Protein AF-A0A1Q3GU94-F1 (afdb_monomer_lite)

Foldseek 3Di:
DPPDPPDPPDPDPDDPVRVLVVVQKDKDWEAAVPDDIAIFIERPDKDYDHNFWIWYDHPVRDIGTDTRPPVPPPDDD

Structure (mmCIF, N/CA/C/O backbone):
data_AF-A0A1Q3GU94-F1
#
_entry.id   AF-A0A1Q3GU94-F1
#
loop_
_atom_site.group_PDB
_atom_site.id
_atom_site.type_symbol
_atom_site.label_atom_id
_atom_site.label_alt_id
_atom_site.label_comp_id
_atom_site.label_asym_id
_atom_site.label_entity_id
_atom_site.label_seq_id
_atom_site.pdbx_PDB_ins_code
_atom_site.Cartn_x
_atom_site.Cartn_y
_atom_site.Cartn_z
_atom_site.occupancy
_atom_site.B_iso_or_equiv
_atom_site.auth_seq_id
_atom_site.auth_comp_id
_atom_site.auth_asym_id
_atom_site.auth_atom_id
_atom_site.pdbx_PDB_model_num
ATOM 1 N N . MET A 1 1 ? 28.123 34.330 -6.834 1.00 44.97 1 MET A N 1
ATOM 2 C CA . MET A 1 1 ? 28.482 34.137 -5.411 1.00 44.97 1 MET A CA 1
ATOM 3 C C . MET A 1 1 ? 27.216 34.346 -4.581 1.00 44.97 1 MET A C 1
ATOM 5 O O . MET A 1 1 ? 26.918 35.464 -4.187 1.00 44.97 1 MET A O 1
ATOM 9 N N . PHE A 1 2 ? 26.399 33.300 -4.419 1.00 58.75 2 PHE A N 1
ATOM 10 C CA . PHE A 1 2 ? 25.121 33.390 -3.702 1.00 58.75 2 PHE A CA 1
ATOM 11 C C . PHE A 1 2 ? 25.384 33.375 -2.199 1.00 58.75 2 PHE A C 1
ATOM 13 O O . PHE A 1 2 ? 25.470 32.328 -1.567 1.00 58.75 2 PHE A O 1
ATOM 20 N N . LYS A 1 3 ? 25.568 34.565 -1.631 1.00 52.91 3 LYS A N 1
ATOM 21 C CA . LYS A 1 3 ? 25.786 34.777 -0.200 1.00 52.91 3 LYS A CA 1
ATOM 22 C C . LYS A 1 3 ? 24.438 34.872 0.532 1.00 52.91 3 LYS A C 1
ATOM 24 O O . LYS A 1 3 ? 24.214 35.808 1.287 1.00 52.91 3 LYS A O 1
ATOM 29 N N . SER A 1 4 ? 23.533 33.920 0.297 1.00 59.75 4 SER A N 1
ATOM 30 C CA . SER A 1 4 ? 22.321 33.782 1.110 1.00 59.75 4 SER A CA 1
ATOM 31 C C . SER A 1 4 ? 22.618 32.815 2.243 1.00 59.75 4 SER A C 1
ATOM 33 O O . SER A 1 4 ? 22.861 31.632 2.018 1.00 59.75 4 SER A O 1
ATOM 35 N N . LYS A 1 5 ? 22.648 33.336 3.471 1.00 57.47 5 LYS A N 1
ATOM 36 C CA . LYS A 1 5 ? 22.726 32.528 4.690 1.00 57.47 5 LYS A CA 1
ATOM 37 C C . LYS A 1 5 ? 21.441 31.700 4.794 1.00 57.47 5 LYS A C 1
ATOM 39 O O . LYS A 1 5 ? 20.441 32.187 5.312 1.00 57.47 5 LYS A O 1
ATOM 44 N N . PHE A 1 6 ? 21.459 30.474 4.273 1.00 59.97 6 PHE A N 1
ATOM 45 C CA . PHE A 1 6 ? 20.393 29.501 4.495 1.00 59.97 6 PHE A CA 1
ATOM 46 C C . PHE A 1 6 ? 20.347 29.176 5.988 1.00 59.97 6 PHE A C 1
ATOM 48 O O . PHE A 1 6 ? 21.222 28.502 6.524 1.00 59.97 6 PHE A O 1
ATOM 55 N N . ASN A 1 7 ? 19.352 29.731 6.671 1.00 59.00 7 ASN A N 1
ATOM 56 C CA . ASN A 1 7 ? 19.106 29.494 8.083 1.00 59.00 7 ASN A CA 1
ATOM 57 C C . ASN A 1 7 ? 18.082 28.357 8.175 1.00 59.00 7 ASN A C 1
ATOM 59 O O . ASN A 1 7 ? 16.880 28.590 8.051 1.00 59.00 7 ASN A O 1
ATOM 63 N N . PHE A 1 8 ? 18.555 27.117 8.327 1.00 55.59 8 PHE A N 1
ATOM 64 C CA . PHE A 1 8 ? 17.694 25.956 8.570 1.00 55.59 8 PHE A CA 1
ATOM 65 C C . PHE A 1 8 ? 17.175 26.005 10.011 1.00 55.59 8 PHE A C 1
ATOM 67 O O . PHE A 1 8 ? 17.653 25.310 10.904 1.00 55.59 8 PHE A O 1
ATOM 74 N N . ASN A 1 9 ? 16.214 26.891 10.254 1.00 57.31 9 ASN A N 1
ATOM 75 C CA . ASN A 1 9 ? 15.558 27.017 11.543 1.00 57.31 9 ASN A CA 1
ATOM 76 C C . ASN A 1 9 ? 14.509 25.898 11.640 1.00 57.31 9 ASN A C 1
ATOM 78 O O . ASN A 1 9 ? 13.422 26.025 11.085 1.00 57.31 9 ASN A O 1
ATOM 82 N N . LYS A 1 10 ? 14.861 24.820 12.353 1.00 56.75 10 LYS A N 1
ATOM 83 C CA . LYS A 1 10 ? 14.075 23.601 12.644 1.00 56.75 10 LYS A CA 1
ATOM 84 C C . LYS A 1 10 ? 14.224 22.468 11.625 1.00 56.75 10 LYS A C 1
ATOM 86 O O . LYS A 1 10 ? 13.528 22.392 10.616 1.00 56.75 10 LYS A O 1
ATOM 91 N N . VAL A 1 11 ? 15.063 21.500 11.992 1.00 55.00 11 VAL A N 1
ATOM 92 C CA . VAL A 1 11 ? 14.987 20.125 11.485 1.00 55.00 11 VAL A CA 1
ATOM 93 C C . VAL A 1 11 ? 13.724 19.501 12.078 1.00 55.00 11 VAL A C 1
ATOM 95 O O . VAL A 1 11 ? 13.746 18.928 13.164 1.00 55.00 11 VAL A O 1
ATOM 98 N N . THR A 1 12 ? 12.589 19.684 11.408 1.00 63.34 12 THR A N 1
ATOM 99 C CA . THR A 1 12 ? 11.369 18.952 11.756 1.00 63.34 12 THR A CA 1
ATOM 100 C C . THR A 1 12 ? 11.460 17.613 11.045 1.00 63.34 12 THR A C 1
ATOM 102 O O . THR A 1 12 ? 11.389 17.557 9.819 1.00 63.34 12 THR A O 1
ATOM 105 N N . ILE A 1 13 ? 11.696 16.539 11.799 1.00 63.47 13 ILE A N 1
ATOM 106 C CA . ILE A 1 13 ? 11.668 15.186 11.245 1.00 63.47 13 ILE A CA 1
ATOM 107 C C . ILE A 1 13 ? 10.218 14.917 10.840 1.00 63.47 13 ILE A C 1
ATOM 109 O O . ILE A 1 13 ? 9.348 14.764 11.694 1.00 63.47 13 ILE A O 1
ATOM 113 N N . LEU A 1 14 ? 9.963 14.925 9.533 1.00 60.78 14 LEU A N 1
ATOM 114 C CA . LEU A 1 14 ? 8.669 14.568 8.955 1.00 60.78 14 LEU A CA 1
ATOM 115 C C . LEU A 1 14 ? 8.289 13.159 9.417 1.00 60.78 14 LEU A C 1
ATOM 117 O O . LEU A 1 14 ? 9.149 12.271 9.450 1.00 60.78 14 LEU A O 1
ATOM 121 N N . SER A 1 15 ? 7.017 12.939 9.754 1.00 62.34 15 SER A N 1
ATOM 122 C CA . SER A 1 15 ? 6.534 11.591 10.067 1.00 62.34 15 SER A CA 1
ATOM 123 C C . SER A 1 15 ? 6.728 10.670 8.855 1.00 62.34 15 SER A C 1
ATOM 125 O O . SER A 1 15 ? 6.797 11.134 7.715 1.00 62.34 15 SER A O 1
ATOM 127 N N . LYS A 1 16 ? 6.836 9.352 9.073 1.00 61.28 16 LYS A N 1
ATOM 128 C CA . LYS A 1 16 ? 7.036 8.382 7.977 1.00 61.28 16 LYS A CA 1
ATOM 129 C C . LYS A 1 16 ? 5.982 8.525 6.872 1.00 61.28 16 LYS A C 1
ATOM 131 O O . LYS A 1 16 ? 6.320 8.380 5.702 1.00 61.28 16 LYS A O 1
ATOM 136 N N . ASP A 1 17 ? 4.753 8.874 7.237 1.00 58.41 17 ASP A N 1
ATOM 137 C CA . ASP A 1 17 ? 3.655 9.072 6.289 1.00 58.41 17 ASP A CA 1
ATOM 138 C C . ASP A 1 17 ? 3.830 10.357 5.471 1.00 58.41 17 ASP A C 1
ATOM 140 O O . ASP A 1 17 ? 3.683 10.341 4.251 1.00 58.41 17 ASP A O 1
ATOM 144 N N . GLN A 1 18 ? 4.275 11.449 6.103 1.00 60.69 18 GLN A N 1
ATOM 145 C CA . GLN A 1 18 ? 4.616 12.688 5.393 1.00 60.69 18 GLN A CA 1
ATOM 146 C C . GLN A 1 18 ? 5.808 12.493 4.447 1.00 60.69 18 GLN A C 1
ATOM 148 O O . GLN A 1 18 ? 5.832 13.045 3.350 1.00 60.69 18 GLN A O 1
ATOM 153 N N . GLN A 1 19 ? 6.787 11.673 4.836 1.00 63.53 19 GLN A N 1
ATOM 154 C CA . GLN A 1 19 ? 7.910 11.322 3.965 1.00 63.53 19 GLN A CA 1
ATOM 155 C C . GLN A 1 19 ? 7.461 10.495 2.755 1.00 63.53 19 GLN A C 1
ATOM 157 O O . GLN A 1 19 ? 7.981 10.706 1.662 1.00 63.53 19 GLN A O 1
ATOM 162 N N . ARG A 1 20 ? 6.488 9.587 2.919 1.00 58.91 20 ARG A N 1
ATOM 163 C CA . ARG A 1 20 ? 5.912 8.808 1.809 1.00 58.91 20 ARG A CA 1
ATOM 164 C C . ARG A 1 20 ? 5.154 9.692 0.821 1.00 58.91 20 ARG A C 1
ATOM 166 O O . ARG A 1 20 ? 5.359 9.542 -0.380 1.00 58.91 20 ARG A O 1
ATOM 173 N N . MET A 1 21 ? 4.390 10.668 1.317 1.00 59.81 21 MET A N 1
ATOM 174 C CA . MET A 1 21 ? 3.719 11.664 0.472 1.00 59.81 21 MET A CA 1
ATOM 175 C C . MET A 1 21 ? 4.713 12.516 -0.331 1.00 59.81 21 MET A C 1
ATOM 177 O O . MET A 1 21 ? 4.502 12.769 -1.512 1.00 59.81 21 MET A O 1
ATOM 181 N N . ILE A 1 22 ? 5.832 12.924 0.279 1.00 58.97 22 ILE A N 1
ATOM 182 C CA . ILE A 1 22 ? 6.881 13.704 -0.404 1.00 58.97 22 ILE A CA 1
ATOM 183 C C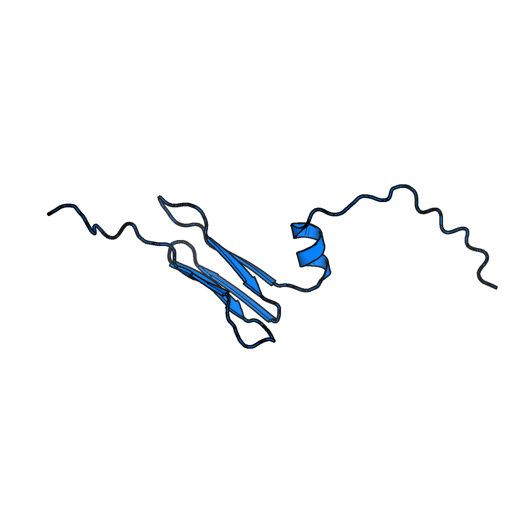 . ILE A 1 22 ? 7.647 12.857 -1.431 1.00 58.97 22 ILE A C 1
ATOM 185 O O . ILE A 1 22 ? 8.123 13.388 -2.433 1.00 58.97 22 ILE A O 1
ATOM 189 N N . LYS A 1 23 ? 7.762 11.542 -1.208 1.00 58.75 23 LYS A N 1
ATOM 190 C CA . LYS A 1 23 ? 8.462 10.621 -2.115 1.00 58.75 23 LYS A CA 1
ATOM 191 C C . LYS A 1 23 ? 7.674 10.311 -3.398 1.00 58.75 23 LYS A C 1
ATOM 193 O O . LYS A 1 23 ? 8.238 9.698 -4.295 1.00 58.75 23 LYS A O 1
ATOM 198 N N . GLY A 1 24 ? 6.426 10.777 -3.508 1.00 54.38 24 GLY A N 1
ATOM 199 C CA . GLY A 1 24 ? 5.596 10.619 -4.705 1.00 54.38 24 GLY A CA 1
ATOM 200 C C . GLY A 1 24 ? 4.705 9.378 -4.703 1.00 54.38 24 GLY A C 1
ATOM 201 O O . GLY A 1 24 ? 4.166 9.038 -5.747 1.00 54.38 24 GLY A O 1
ATOM 202 N N . GLY A 1 25 ? 4.530 8.717 -3.555 1.00 63.53 25 GLY A N 1
ATOM 203 C CA . GLY A 1 25 ? 3.595 7.600 -3.439 1.00 63.53 25 GLY A CA 1
ATOM 204 C C . GLY A 1 25 ? 2.147 8.087 -3.384 1.00 63.53 25 GLY A C 1
ATOM 205 O O . GLY A 1 25 ? 1.828 9.041 -2.670 1.00 63.53 25 GLY A O 1
ATOM 206 N N . SER A 1 26 ? 1.265 7.414 -4.114 1.00 72.06 26 SER A N 1
ATOM 207 C CA . SER A 1 26 ? -0.176 7.529 -3.940 1.00 72.06 26 SER A CA 1
ATOM 208 C C . SER A 1 26 ? -0.602 6.615 -2.783 1.00 72.06 26 SER A C 1
ATOM 210 O O . SER A 1 26 ? -0.053 5.530 -2.573 1.00 72.06 26 SER A O 1
ATOM 212 N N . THR A 1 27 ? -1.556 7.066 -1.976 1.00 80.06 27 THR A N 1
ATOM 213 C CA . THR A 1 27 ? -2.129 6.270 -0.884 1.00 80.06 27 THR A CA 1
ATOM 214 C C . THR A 1 27 ? -3.637 6.315 -0.992 1.00 80.06 27 THR A C 1
ATOM 216 O O . THR A 1 27 ? -4.204 7.401 -1.112 1.00 80.06 27 THR A O 1
ATOM 219 N N . ALA A 1 28 ? -4.274 5.153 -0.905 1.00 82.38 28 ALA A N 1
ATOM 220 C CA . ALA A 1 28 ? -5.722 5.032 -0.856 1.00 82.38 28 ALA A CA 1
ATOM 221 C C . ALA A 1 28 ? -6.139 4.418 0.478 1.00 82.38 28 ALA A C 1
ATOM 223 O O . ALA A 1 28 ? -5.550 3.437 0.939 1.00 82.38 28 ALA A O 1
ATOM 224 N N . ILE A 1 29 ? -7.152 5.019 1.091 1.00 85.06 29 ILE A N 1
ATOM 225 C CA . ILE A 1 29 ? -7.768 4.544 2.326 1.00 85.06 29 ILE A CA 1
ATOM 226 C C . ILE A 1 29 ? -9.211 4.224 1.974 1.00 85.06 29 ILE A C 1
ATOM 228 O O . ILE A 1 29 ? -9.900 5.086 1.434 1.00 85.06 29 ILE A O 1
ATOM 232 N N . ALA A 1 30 ? -9.631 2.992 2.241 1.00 84.19 30 ALA A N 1
ATOM 233 C CA . ALA A 1 30 ? -11.025 2.595 2.128 1.00 84.19 30 ALA A CA 1
ATOM 234 C C . ALA A 1 30 ? -11.577 2.331 3.527 1.00 84.19 30 ALA A C 1
ATOM 236 O O . ALA A 1 30 ? -10.996 1.559 4.304 1.00 84.19 30 ALA A O 1
ATOM 237 N N . GLU A 1 31 ? -12.694 2.981 3.837 1.00 86.38 31 GLU A N 1
ATOM 238 C CA . GLU A 1 31 ? -13.430 2.738 5.071 1.00 86.38 31 GLU A CA 1
ATOM 239 C C . GLU A 1 31 ? -14.209 1.426 4.926 1.00 86.38 31 GLU A C 1
ATOM 241 O O . GLU A 1 31 ? -14.856 1.181 3.908 1.00 86.38 31 GLU A O 1
ATOM 246 N N . CYS A 1 32 ? -14.123 0.555 5.929 1.00 82.31 32 CYS A N 1
ATOM 247 C CA . CYS A 1 32 ? -14.803 -0.736 5.920 1.00 82.31 32 CYS A CA 1
ATOM 248 C C . CYS A 1 32 ? -15.817 -0.785 7.066 1.00 82.31 32 CYS A C 1
ATOM 250 O O . CYS A 1 32 ? -15.425 -0.836 8.234 1.00 82.31 32 CYS A O 1
ATOM 252 N N . ASP A 1 33 ? -17.112 -0.822 6.755 1.00 77.12 33 ASP A N 1
ATOM 253 C CA . ASP A 1 33 ? -18.177 -0.873 7.755 1.00 77.12 33 ASP A CA 1
ATOM 254 C C . ASP A 1 33 ? -18.025 -2.119 8.643 1.00 77.12 33 ASP A C 1
ATOM 256 O O . ASP A 1 33 ? -18.034 -3.264 8.186 1.00 77.12 33 ASP A O 1
ATOM 260 N N . GLY A 1 34 ? -17.847 -1.892 9.947 1.00 68.56 34 GLY A N 1
ATOM 261 C CA . GLY A 1 34 ? -17.690 -2.954 10.946 1.00 68.56 34 GLY A CA 1
ATOM 262 C C . GLY A 1 34 ? -16.290 -3.576 11.047 1.00 68.56 34 GLY A C 1
ATOM 263 O O . GLY A 1 34 ? -16.109 -4.514 11.824 1.00 68.56 34 GLY A O 1
ATOM 264 N N . SER A 1 35 ? -15.286 -3.065 10.327 1.00 72.12 35 SER A N 1
ATOM 265 C CA . SER A 1 35 ? -13.889 -3.506 10.458 1.00 72.12 35 SER A CA 1
ATOM 266 C C . SER A 1 35 ? -12.906 -2.329 10.445 1.00 72.12 35 SER A C 1
ATOM 268 O O . SER A 1 35 ? -13.297 -1.167 10.398 1.00 72.12 35 SER A O 1
ATOM 270 N N . LYS A 1 36 ? -11.607 -2.610 10.608 1.00 78.94 36 LYS A N 1
ATOM 271 C CA . LYS A 1 36 ? -10.583 -1.556 10.561 1.00 78.94 36 LYS A CA 1
ATOM 272 C C . LYS A 1 36 ? -10.435 -1.055 9.118 1.00 78.94 36 LYS A C 1
ATOM 274 O O . LYS A 1 36 ? -10.448 -1.896 8.219 1.00 78.94 36 LYS A O 1
ATOM 279 N N . PRO A 1 37 ? -10.231 0.257 8.902 1.00 80.94 37 PRO A N 1
ATOM 280 C CA . PRO A 1 37 ? -9.996 0.794 7.568 1.00 80.94 37 PRO A CA 1
ATOM 281 C C . PRO A 1 37 ? -8.763 0.136 6.953 1.00 80.94 37 PRO A C 1
ATOM 283 O O . PRO A 1 37 ? -7.767 -0.138 7.640 1.00 80.94 37 PRO A O 1
ATOM 286 N N . VAL A 1 38 ? -8.835 -0.131 5.653 1.00 84.81 38 VAL A N 1
ATOM 287 C CA . VAL A 1 38 ? -7.724 -0.714 4.902 1.00 84.81 38 VAL A CA 1
ATOM 288 C C . VAL A 1 38 ? -6.968 0.390 4.179 1.00 84.81 38 VAL A C 1
ATOM 290 O O . VAL A 1 38 ? -7.552 1.306 3.606 1.00 84.81 38 VAL A O 1
ATOM 293 N N . ILE A 1 39 ? -5.640 0.313 4.247 1.00 86.50 39 ILE A N 1
ATOM 294 C CA . ILE A 1 39 ? -4.740 1.323 3.687 1.00 86.50 39 ILE A CA 1
ATOM 295 C C . ILE A 1 39 ? -3.852 0.643 2.661 1.00 86.50 39 ILE A C 1
ATOM 297 O O . ILE A 1 39 ? -3.093 -0.259 3.028 1.00 86.50 39 ILE A O 1
ATOM 301 N N . CYS A 1 40 ? -3.914 1.105 1.420 1.00 86.00 40 CYS A N 1
ATOM 302 C CA . CYS A 1 40 ? -3.059 0.652 0.334 1.00 86.00 40 CYS A CA 1
ATOM 303 C C . CYS A 1 40 ? -2.042 1.736 -0.011 1.00 86.00 40 CYS A C 1
ATOM 305 O O . CYS A 1 40 ? -2.306 2.936 0.132 1.00 86.00 40 CYS A O 1
ATOM 307 N N . SER A 1 41 ? -0.850 1.324 -0.426 1.00 85.06 41 SER A N 1
ATOM 308 C CA . SER A 1 41 ? 0.234 2.225 -0.825 1.00 85.06 41 SER A CA 1
ATOM 309 C C . SER A 1 41 ? 0.852 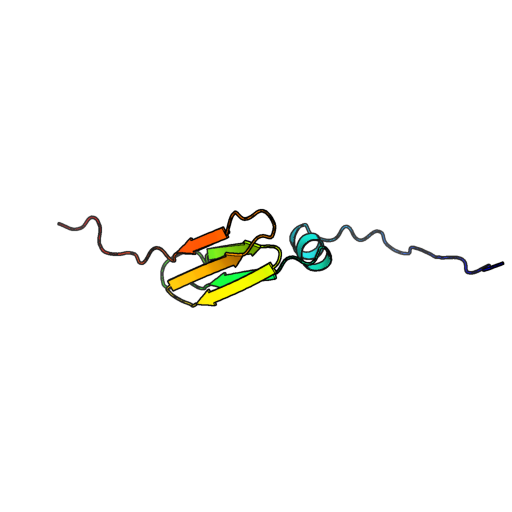1.772 -2.141 1.00 85.06 41 SER A C 1
ATOM 311 O O . SER A 1 41 ? 1.122 0.589 -2.309 1.00 85.06 41 SER A O 1
ATOM 313 N N . GLY A 1 42 ? 1.106 2.705 -3.056 1.00 80.75 42 GLY A N 1
ATOM 314 C CA . GLY A 1 42 ? 1.806 2.411 -4.307 1.00 80.75 42 GLY A CA 1
ATOM 315 C C . GLY A 1 42 ? 2.333 3.670 -4.977 1.00 80.75 42 GLY A C 1
ATOM 316 O O . GLY A 1 42 ? 1.959 4.786 -4.626 1.00 80.75 42 GLY A O 1
ATOM 317 N N . ASP A 1 43 ? 3.221 3.489 -5.942 1.00 78.62 43 ASP A N 1
ATOM 318 C CA . ASP A 1 43 ? 3.962 4.596 -6.550 1.00 78.62 43 ASP A CA 1
ATOM 319 C C . ASP A 1 43 ? 3.268 5.220 -7.773 1.00 78.62 43 ASP A C 1
ATOM 321 O O . ASP A 1 43 ? 3.605 6.334 -8.164 1.00 78.62 43 ASP A O 1
ATOM 325 N N . ILE A 1 44 ? 2.311 4.524 -8.399 1.00 79.88 44 ILE A N 1
ATOM 326 C CA . ILE A 1 44 ? 1.711 4.959 -9.673 1.00 79.88 44 ILE A CA 1
ATOM 327 C C . ILE A 1 44 ? 0.323 5.558 -9.467 1.00 79.88 44 ILE A C 1
ATOM 329 O O . ILE A 1 44 ? 0.069 6.713 -9.802 1.00 79.88 44 ILE A O 1
ATOM 333 N N . SER A 1 45 ? -0.608 4.745 -8.980 1.00 82.81 45 SER A N 1
ATOM 334 C CA . SER A 1 45 ? -2.019 5.112 -8.887 1.00 82.81 45 SER A CA 1
ATOM 335 C C . SER A 1 45 ? -2.683 4.307 -7.792 1.00 82.81 45 SER A C 1
ATOM 337 O O . SER A 1 45 ? -2.466 3.099 -7.718 1.00 82.81 45 SER A O 1
ATOM 339 N N . CYS A 1 46 ? -3.531 4.953 -7.005 1.00 82.38 46 CYS A N 1
ATOM 340 C CA . CYS A 1 46 ? -4.298 4.297 -5.964 1.00 82.38 46 CYS A CA 1
ATOM 341 C C . CYS A 1 46 ? -5.785 4.588 -6.114 1.00 82.38 46 CYS A C 1
ATOM 343 O O . CYS A 1 46 ? -6.185 5.732 -6.319 1.00 82.38 46 CYS A O 1
ATOM 345 N N . GLU A 1 47 ? -6.588 3.543 -5.969 1.00 84.50 47 GLU A N 1
ATOM 346 C CA . GLU A 1 47 ? -8.042 3.585 -5.974 1.00 84.50 47 GLU A CA 1
ATOM 347 C C . GLU A 1 47 ? -8.543 2.990 -4.651 1.00 84.50 47 GLU A C 1
ATOM 349 O O . GLU A 1 47 ? -8.053 1.957 -4.191 1.00 84.50 47 GLU A O 1
ATOM 354 N N . ALA A 1 48 ? -9.500 3.658 -4.012 1.00 86.62 48 ALA A N 1
ATOM 355 C CA . ALA A 1 48 ? -10.213 3.146 -2.846 1.00 86.62 48 ALA A CA 1
ATOM 356 C C . ALA A 1 48 ? -11.710 3.209 -3.106 1.00 86.62 48 ALA A C 1
ATOM 358 O O . ALA A 1 48 ? -12.213 4.178 -3.676 1.00 86.62 48 ALA A O 1
ATOM 359 N N . GLN A 1 49 ? -12.405 2.178 -2.645 1.00 84.00 49 GLN A N 1
ATOM 360 C CA . GLN A 1 49 ? -13.849 2.131 -2.625 1.00 84.00 49 GLN A CA 1
ATOM 361 C C . GLN A 1 49 ? -14.309 1.658 -1.250 1.00 84.00 49 GLN A C 1
ATOM 363 O O . GLN A 1 49 ? -13.969 0.555 -0.808 1.00 84.00 49 GLN A O 1
ATOM 368 N N . ASP A 1 50 ? -15.095 2.504 -0.587 1.00 81.88 50 ASP A N 1
ATOM 369 C CA . ASP A 1 50 ? -15.653 2.207 0.729 1.00 81.88 50 ASP A CA 1
ATOM 370 C C . ASP A 1 50 ? -16.448 0.897 0.694 1.00 81.88 50 ASP A C 1
ATOM 372 O O . ASP A 1 50 ? -17.110 0.570 -0.296 1.00 81.88 50 ASP A O 1
ATOM 376 N N . ASN A 1 51 ? -16.344 0.121 1.773 1.00 79.75 51 ASN A N 1
ATOM 377 C CA . ASN A 1 51 ? -16.929 -1.210 1.949 1.00 79.75 51 ASN A CA 1
ATOM 378 C C . ASN A 1 51 ? -16.438 -2.310 0.996 1.00 79.75 51 ASN A C 1
ATOM 380 O O . ASN A 1 51 ? -16.854 -3.460 1.134 1.00 79.75 51 ASN A O 1
ATOM 384 N N . VAL A 1 52 ? -15.527 -1.998 0.072 1.00 85.00 52 VAL A N 1
ATOM 385 C CA . VAL A 1 52 ? -14.942 -2.961 -0.871 1.00 85.00 52 VAL A CA 1
ATOM 386 C C . VAL A 1 52 ? -13.461 -3.163 -0.578 1.00 85.00 52 VAL A C 1
ATOM 388 O O . VAL A 1 52 ? -13.011 -4.299 -0.418 1.00 85.00 52 VAL A O 1
ATOM 391 N N . GLY A 1 53 ? -12.699 -2.075 -0.468 1.00 86.81 53 GLY A N 1
ATOM 392 C CA . GLY A 1 53 ? -11.265 -2.104 -0.217 1.00 86.81 53 GLY A CA 1
ATOM 393 C C . GLY A 1 53 ? -10.489 -1.072 -1.027 1.00 86.81 53 GLY A C 1
ATOM 394 O O . GLY A 1 53 ? -11.052 -0.144 -1.603 1.00 86.81 53 GLY A O 1
ATOM 395 N N . CYS A 1 54 ? -9.174 -1.237 -1.073 1.00 88.19 54 CYS 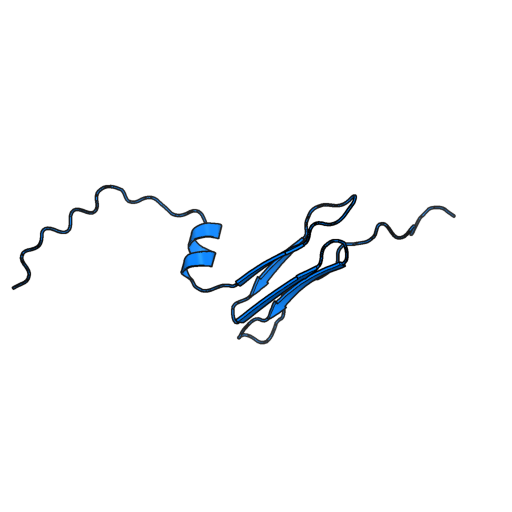A N 1
ATOM 396 C CA . CYS A 1 54 ? -8.264 -0.380 -1.816 1.00 88.19 54 CYS A CA 1
ATOM 397 C C . CYS A 1 54 ? -7.331 -1.198 -2.714 1.00 88.19 54 CYS A C 1
ATOM 399 O O . CYS A 1 54 ? -7.045 -2.370 -2.453 1.00 88.19 54 CYS A O 1
ATOM 401 N N . VAL A 1 55 ? -6.835 -0.560 -3.771 1.00 87.00 55 VAL A N 1
ATOM 402 C CA . VAL A 1 55 ? -5.779 -1.085 -4.632 1.00 87.00 55 VAL A CA 1
ATOM 403 C C . VAL A 1 55 ? -4.830 0.032 -5.030 1.00 87.00 55 VAL A C 1
ATOM 405 O O . VAL A 1 55 ? -5.246 1.118 -5.427 1.00 87.00 55 VAL A O 1
ATOM 408 N N . CYS A 1 56 ? -3.539 -0.239 -4.930 1.00 88.38 56 CYS A N 1
ATOM 409 C CA . CYS A 1 56 ? -2.484 0.667 -5.332 1.00 88.38 56 CYS A CA 1
ATOM 410 C C . CYS A 1 56 ? -1.526 -0.034 -6.284 1.00 88.38 56 CYS A C 1
ATOM 412 O O . CYS A 1 56 ? -1.008 -1.101 -5.971 1.00 88.38 56 CYS A O 1
ATOM 414 N N . LYS A 1 57 ? -1.273 0.592 -7.433 1.00 85.00 57 LYS A N 1
ATOM 415 C CA . LYS A 1 57 ? -0.308 0.112 -8.418 1.00 85.00 57 LYS A CA 1
ATOM 416 C C . LYS A 1 57 ? 1.091 0.578 -8.070 1.00 85.00 57 LYS A C 1
ATOM 418 O O . LYS A 1 57 ? 1.316 1.774 -7.854 1.00 85.00 57 LYS A O 1
ATOM 423 N N . ASP A 1 58 ? 2.023 -0.362 -8.080 1.00 80.62 58 ASP A N 1
ATOM 424 C CA . ASP A 1 58 ? 3.440 -0.102 -7.856 1.00 80.62 58 ASP A CA 1
ATOM 425 C C . ASP A 1 58 ? 4.222 -0.206 -9.170 1.00 80.62 58 ASP A C 1
ATOM 427 O O . ASP A 1 58 ? 3.940 -1.040 -10.032 1.00 80.62 58 ASP A O 1
ATOM 431 N N . SER A 1 59 ? 5.244 0.634 -9.324 1.00 74.06 59 SER A N 1
ATOM 432 C CA . SER A 1 59 ? 6.146 0.591 -10.483 1.00 74.06 59 SER A CA 1
ATOM 433 C C . SER A 1 59 ? 7.002 -0.676 -10.541 1.00 74.06 59 SER A C 1
ATOM 435 O O . SER A 1 59 ? 7.487 -1.056 -11.607 1.00 74.06 59 SER A O 1
ATOM 437 N N . SER A 1 60 ? 7.121 -1.363 -9.408 1.00 74.19 60 SER A N 1
ATOM 438 C CA . SER A 1 60 ? 7.821 -2.634 -9.239 1.00 74.19 60 SER A CA 1
ATOM 439 C C . SER A 1 60 ? 6.980 -3.842 -9.679 1.00 74.19 60 SER A C 1
ATOM 441 O O . SER A 1 60 ? 7.477 -4.967 -9.662 1.00 74.19 60 SER A O 1
ATOM 443 N N . GLY A 1 61 ? 5.714 -3.628 -10.065 1.00 67.81 61 GLY A N 1
ATOM 444 C CA . GLY A 1 61 ? 4.794 -4.662 -10.550 1.00 67.81 61 GLY A CA 1
ATOM 445 C C . GLY A 1 61 ? 4.072 -5.462 -9.460 1.00 67.81 61 GLY A C 1
ATOM 446 O O . GLY A 1 61 ? 3.306 -6.365 -9.788 1.00 67.81 61 GLY A O 1
ATOM 447 N N . ALA A 1 62 ? 4.302 -5.151 -8.182 1.00 77.44 62 ALA A N 1
ATOM 448 C CA . ALA A 1 62 ? 3.579 -5.742 -7.060 1.00 77.44 62 ALA A CA 1
ATOM 449 C C . ALA A 1 62 ? 2.521 -4.757 -6.551 1.00 77.44 62 ALA A C 1
ATOM 451 O O . ALA A 1 62 ? 2.839 -3.841 -5.798 1.00 77.44 62 ALA A O 1
ATOM 452 N N . ASP A 1 63 ? 1.274 -4.948 -6.973 1.00 83.38 63 ASP A N 1
ATOM 453 C CA . ASP A 1 63 ? 0.160 -4.106 -6.538 1.00 83.38 63 ASP A CA 1
ATOM 454 C C . ASP A 1 63 ? -0.188 -4.379 -5.062 1.00 83.38 63 ASP A C 1
ATOM 456 O O . ASP A 1 63 ? -0.318 -5.533 -4.641 1.00 83.38 63 ASP A O 1
ATOM 460 N N . ASP A 1 64 ? -0.372 -3.320 -4.269 1.00 83.88 64 ASP A N 1
ATOM 461 C CA . ASP A 1 64 ? -0.880 -3.414 -2.896 1.00 83.88 64 ASP A C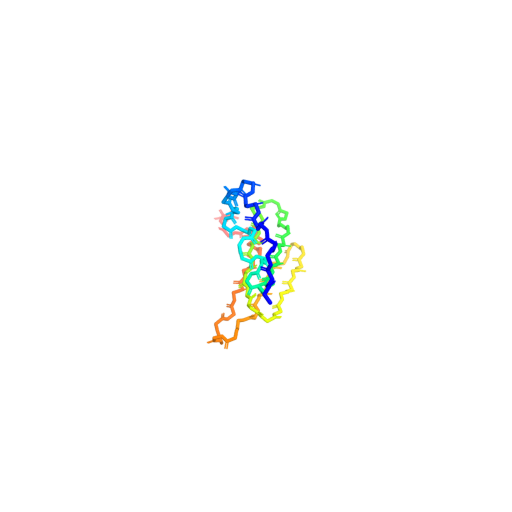A 1
ATOM 462 C C . ASP A 1 64 ? -2.409 -3.359 -2.942 1.00 83.88 64 ASP A C 1
ATOM 464 O O . ASP A 1 64 ? -3.006 -2.287 -3.062 1.00 83.88 64 ASP A O 1
ATOM 468 N N . ALA A 1 65 ? -3.044 -4.530 -2.895 1.00 84.38 65 ALA A N 1
ATOM 469 C CA . ALA A 1 65 ? -4.494 -4.682 -2.887 1.00 84.38 65 ALA A CA 1
ATOM 470 C C . ALA A 1 65 ? -4.965 -5.213 -1.530 1.00 84.38 65 ALA A C 1
ATOM 472 O O . ALA A 1 65 ? -4.514 -6.263 -1.067 1.00 84.38 65 ALA A O 1
ATOM 473 N N . LYS A 1 66 ? -5.908 -4.510 -0.900 1.00 86.62 66 LYS A N 1
ATOM 474 C CA . LYS A 1 66 ? -6.531 -4.931 0.359 1.00 86.62 66 LYS A CA 1
ATOM 475 C C . LYS A 1 66 ? -8.030 -4.820 0.239 1.00 86.62 66 LYS A C 1
ATOM 477 O O . LYS A 1 66 ? -8.564 -3.743 0.010 1.00 86.62 66 LYS A O 1
ATOM 482 N N . THR A 1 67 ? -8.715 -5.930 0.444 1.00 85.31 67 THR A N 1
ATOM 483 C CA . THR A 1 67 ? -10.172 -5.958 0.485 1.00 85.31 67 THR A CA 1
ATOM 484 C C . THR A 1 67 ? -10.654 -5.675 1.897 1.00 85.31 67 THR A C 1
ATOM 486 O O . THR A 1 67 ? -10.094 -6.205 2.862 1.00 85.31 67 THR A O 1
ATOM 489 N N . CYS A 1 68 ? -11.732 -4.907 2.022 1.00 83.94 68 CYS A N 1
ATOM 490 C CA . CYS A 1 68 ? -12.553 -4.954 3.216 1.00 83.94 68 CYS A CA 1
ATOM 491 C C . CYS A 1 68 ? -13.010 -6.403 3.363 1.00 83.94 68 CYS A C 1
ATOM 493 O O . CYS A 1 68 ? -13.720 -6.930 2.505 1.00 83.94 68 CYS A O 1
ATOM 495 N N . ALA A 1 69 ? -12.564 -7.079 4.420 1.00 69.38 69 ALA A N 1
ATOM 496 C CA . ALA A 1 69 ? -13.215 -8.308 4.813 1.00 69.38 69 ALA A CA 1
ATOM 497 C C . ALA A 1 69 ? -14.622 -7.886 5.230 1.00 69.38 69 ALA A C 1
ATOM 499 O O . ALA A 1 69 ? -14.827 -7.466 6.369 1.00 69.38 69 ALA A O 1
ATOM 500 N N . LEU A 1 70 ? -15.590 -7.962 4.306 1.00 58.41 70 LEU A N 1
ATOM 501 C CA . LEU A 1 70 ? -16.967 -8.099 4.736 1.00 58.41 70 LEU A CA 1
ATOM 502 C C . LEU A 1 70 ? -16.911 -9.223 5.757 1.00 58.41 70 LEU A C 1
ATOM 504 O O . LEU A 1 70 ? -16.374 -10.299 5.459 1.00 58.41 70 LEU A O 1
ATOM 508 N N . ALA A 1 71 ? -17.411 -8.955 6.958 1.00 51.88 71 ALA A N 1
ATOM 509 C CA . ALA A 1 71 ? -17.778 -9.980 7.913 1.00 51.88 71 ALA A CA 1
ATOM 510 C C . ALA A 1 71 ? -18.888 -10.828 7.271 1.00 51.88 71 ALA A C 1
ATOM 512 O O . ALA A 1 71 ? -20.046 -10.813 7.669 1.00 51.88 71 ALA A O 1
ATOM 513 N N . THR A 1 72 ? -18.545 -11.527 6.196 1.00 47.09 72 THR A N 1
ATOM 514 C CA . THR A 1 72 ? -19.331 -12.576 5.604 1.00 47.09 72 THR A CA 1
ATOM 515 C C . THR A 1 72 ? -19.277 -13.627 6.679 1.00 47.09 72 THR A C 1
ATOM 517 O O . THR A 1 72 ? -18.200 -14.148 6.959 1.00 47.09 72 THR A O 1
ATOM 520 N N . LEU A 1 73 ? -20.411 -13.803 7.351 1.00 49.62 73 LEU A N 1
ATOM 521 C CA . LEU A 1 73 ? -20.789 -14.932 8.184 1.00 49.62 73 LEU A CA 1
ATOM 522 C C . LEU A 1 73 ? -20.046 -16.221 7.777 1.00 49.62 73 LEU A C 1
ATOM 524 O O . LEU A 1 73 ? -20.580 -17.072 7.074 1.00 49.62 73 LEU A O 1
ATOM 528 N N . ALA 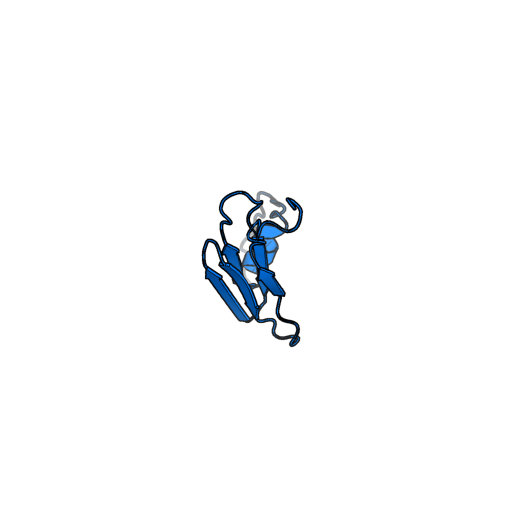A 1 74 ? -18.810 -16.380 8.227 1.00 46.44 74 ALA A N 1
ATOM 529 C CA . ALA A 1 74 ? -18.019 -17.587 8.088 1.00 46.44 74 ALA A CA 1
ATOM 530 C C . ALA A 1 74 ? -17.801 -18.094 9.511 1.00 46.44 74 ALA A C 1
ATOM 532 O O . ALA A 1 74 ? -16.713 -17.978 10.066 1.00 46.44 74 ALA A O 1
ATOM 533 N N . GLY A 1 75 ? -18.886 -18.553 10.145 1.00 42.28 75 GLY A N 1
ATOM 534 C CA . GLY A 1 75 ? -18.792 -19.135 11.485 1.00 42.28 75 GLY A CA 1
ATOM 535 C C . GLY A 1 75 ? -20.041 -19.127 12.365 1.00 42.28 75 GLY A C 1
ATOM 536 O O . GLY A 1 75 ? -19.889 -19.308 13.567 1.00 42.28 75 GLY A O 1
ATOM 537 N N . VAL A 1 76 ? -21.251 -18.925 11.832 1.00 42.78 76 VAL A N 1
ATOM 538 C CA . VAL A 1 76 ? -22.484 -19.257 12.571 1.00 42.78 76 VAL A CA 1
ATOM 539 C C . VAL A 1 76 ? -23.317 -20.215 11.725 1.00 42.78 76 VAL A C 1
ATOM 541 O O . VAL A 1 76 ? -24.240 -19.798 11.033 1.00 42.78 76 VAL A O 1
ATOM 544 N N . PHE A 1 77 ? -22.935 -21.489 11.747 1.00 40.94 77 PHE A N 1
ATOM 545 C CA . PHE A 1 77 ? -23.816 -22.636 11.533 1.00 40.94 77 PHE A CA 1
ATOM 546 C C . PHE A 1 77 ? -23.372 -23.746 12.480 1.00 40.94 77 PHE A C 1
ATOM 548 O O . PHE A 1 77 ? -22.140 -23.923 12.621 1.00 40.94 77 PHE A O 1
#

Sequence (77 aa):
MFKSKFNFNKVTILSKDQQRMIKGGSTAIAECDGSKPVICSGDISCEAQDNVGCVCKDSSGADDAKTCALATLAGVF

Secondary structure (DSSP, 8-state):
---------------HHHHHHHTT-EEEEE--TTSPPEEEEESSEEEEETTTEEEEE-TTS--EEEE-------S--

Radius of gyration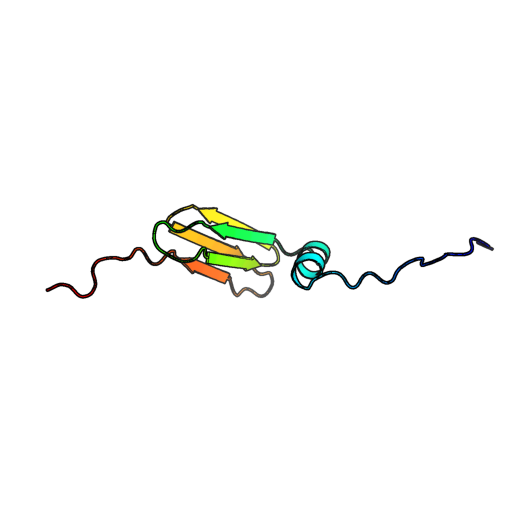: 19.26 Å; chains: 1; bounding box: 52×57×23 Å

pLDDT: mean 70.52, std 13.94, range [40.94, 88.38]